Protein AF-F6D3T3-F1 (afdb_monomer)

Structure (mmCIF, N/CA/C/O backbone):
data_AF-F6D3T3-F1
#
_entry.id   AF-F6D3T3-F1
#
loop_
_atom_site.group_PDB
_atom_site.id
_atom_site.type_symbol
_atom_site.label_atom_id
_atom_site.label_alt_id
_atom_site.label_comp_id
_atom_site.label_asym_id
_atom_site.label_entity_id
_atom_site.label_seq_id
_atom_site.pdbx_PDB_ins_code
_atom_site.Cartn_x
_atom_site.Cartn_y
_atom_site.Cartn_z
_atom_site.occupancy
_atom_site.B_iso_or_equiv
_atom_site.auth_seq_id
_atom_site.auth_comp_id
_atom_site.auth_asym_id
_atom_site.auth_atom_id
_atom_site.pdbx_PDB_model_num
ATOM 1 N N . MET A 1 1 ? 38.821 44.618 45.566 1.00 43.66 1 MET A N 1
ATOM 2 C CA . MET A 1 1 ? 38.614 44.371 44.120 1.00 43.66 1 MET A CA 1
ATOM 3 C C . MET A 1 1 ? 37.753 43.128 43.952 1.00 43.66 1 MET A C 1
ATOM 5 O O . MET A 1 1 ? 38.163 42.070 44.402 1.00 43.66 1 MET A O 1
ATOM 9 N N . ARG A 1 2 ? 36.553 43.238 43.368 1.00 46.78 2 ARG A N 1
ATOM 10 C CA . ARG A 1 2 ? 35.712 42.078 43.020 1.00 46.78 2 ARG A CA 1
ATOM 11 C C . ARG A 1 2 ? 35.061 42.359 41.666 1.00 46.78 2 ARG A C 1
ATOM 13 O O . ARG A 1 2 ? 34.120 43.141 41.574 1.00 46.78 2 ARG A O 1
ATOM 20 N N . SER A 1 3 ? 35.673 41.804 40.622 1.00 45.78 3 SER A N 1
ATOM 21 C CA . SER A 1 3 ? 35.318 42.007 39.216 1.00 45.78 3 SER A CA 1
ATOM 22 C C . SER A 1 3 ? 33.971 41.347 38.910 1.00 45.78 3 SER A C 1
ATOM 24 O O . SER A 1 3 ? 33.830 40.128 39.031 1.00 45.78 3 SER A O 1
ATOM 26 N N . LYS A 1 4 ? 32.962 42.149 38.552 1.00 49.72 4 LYS A N 1
ATOM 27 C CA . LYS A 1 4 ? 31.656 41.665 38.090 1.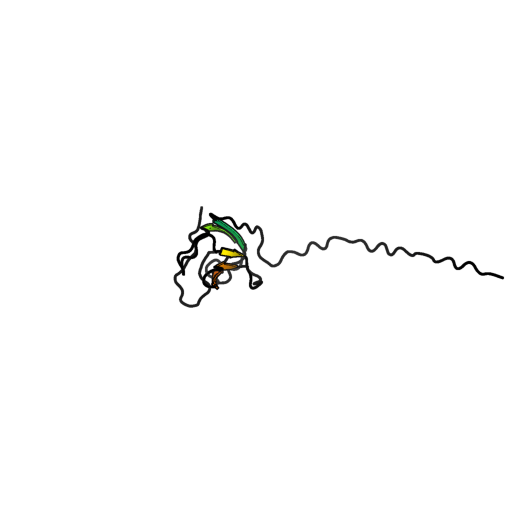00 49.72 4 LYS A CA 1
ATOM 28 C C . LYS A 1 4 ? 31.823 41.214 36.641 1.00 49.72 4 LYS A C 1
ATOM 30 O O . LYS A 1 4 ? 31.976 42.041 35.750 1.00 49.72 4 LYS A O 1
ATOM 35 N N . HIS A 1 5 ? 31.852 39.903 36.428 1.00 49.25 5 HIS A N 1
ATOM 36 C CA . HIS A 1 5 ? 31.943 39.314 35.099 1.00 49.25 5 HIS A CA 1
ATOM 37 C C . HIS A 1 5 ? 30.587 39.497 34.411 1.00 49.25 5 HIS A C 1
ATOM 39 O O . HIS A 1 5 ? 29.605 38.848 34.768 1.00 49.25 5 HIS A O 1
ATOM 45 N N . VAL A 1 6 ? 30.526 40.438 33.471 1.00 55.47 6 VAL A N 1
ATOM 46 C CA . VAL A 1 6 ? 29.387 40.634 32.574 1.00 55.47 6 VAL A CA 1
ATOM 47 C C . VAL A 1 6 ? 29.399 39.474 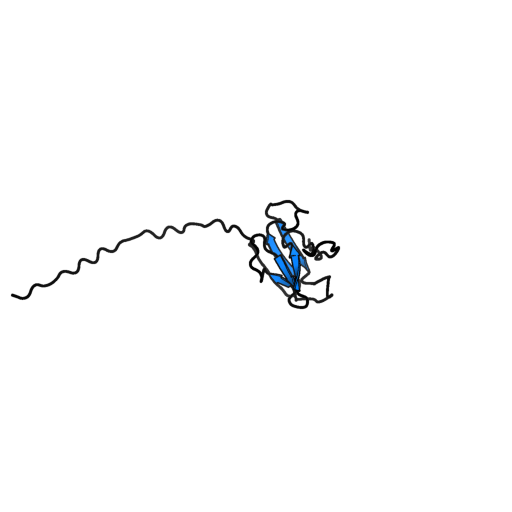31.583 1.00 55.47 6 VAL A C 1
ATOM 49 O O . VAL A 1 6 ? 30.203 39.447 30.655 1.00 55.47 6 VAL A O 1
ATOM 52 N N . ILE A 1 7 ? 28.545 38.478 31.815 1.00 59.38 7 ILE A N 1
ATOM 53 C CA . ILE A 1 7 ? 28.307 37.391 30.863 1.00 59.38 7 ILE A CA 1
ATOM 54 C C . ILE A 1 7 ? 27.420 37.960 29.753 1.00 59.38 7 ILE A C 1
ATOM 56 O O . ILE A 1 7 ? 26.216 38.148 29.922 1.00 59.38 7 ILE A O 1
ATOM 60 N N . LEU A 1 8 ? 28.050 38.292 28.628 1.00 51.34 8 LEU A N 1
ATOM 61 C CA . LEU A 1 8 ? 27.401 38.712 27.394 1.00 51.34 8 LEU A CA 1
ATOM 62 C C . LEU A 1 8 ? 26.729 37.482 26.759 1.00 51.34 8 LEU A C 1
ATOM 64 O O . LEU A 1 8 ? 27.384 36.680 26.097 1.00 51.34 8 LEU A O 1
ATOM 68 N N . PHE A 1 9 ? 25.423 37.313 26.974 1.00 48.47 9 PHE A N 1
ATOM 69 C CA . PHE A 1 9 ? 24.616 36.357 26.215 1.00 48.47 9 PHE A CA 1
ATOM 70 C C . PHE A 1 9 ? 24.457 36.882 24.785 1.00 48.47 9 PHE A C 1
ATOM 72 O O . PHE A 1 9 ? 23.510 37.599 24.465 1.00 48.47 9 PHE A O 1
ATOM 79 N N . VAL A 1 10 ? 25.404 36.537 23.913 1.00 56.62 10 VAL A N 1
ATOM 80 C CA . VAL A 1 10 ? 25.221 36.660 22.466 1.00 56.62 10 VAL A CA 1
ATOM 81 C C . VAL A 1 10 ? 24.196 35.602 22.072 1.00 56.62 10 VAL A C 1
ATOM 83 O O . VAL A 1 10 ? 24.529 34.444 21.824 1.00 56.62 10 VAL A O 1
ATOM 86 N N . ALA A 1 11 ? 22.920 35.990 22.088 1.00 55.72 11 ALA A N 1
ATOM 87 C CA . ALA A 1 11 ? 21.845 35.213 21.500 1.00 55.72 11 ALA A CA 1
ATOM 88 C C . ALA A 1 11 ? 22.111 35.136 19.994 1.00 55.72 11 ALA A C 1
ATOM 90 O O . ALA A 1 11 ? 21.789 36.046 19.232 1.00 55.72 11 ALA A O 1
ATOM 91 N N . CYS A 1 12 ? 22.771 34.055 19.582 1.00 51.69 12 CYS A N 1
ATOM 92 C CA . CYS A 1 12 ? 22.875 33.652 18.195 1.00 51.69 12 CYS A CA 1
ATOM 93 C C . CYS A 1 12 ? 21.449 33.326 17.737 1.00 51.69 12 CYS A C 1
ATOM 95 O O . CYS A 1 12 ? 20.954 32.215 17.921 1.00 51.69 12 CYS A O 1
ATOM 97 N N . LEU A 1 13 ? 20.754 34.345 17.231 1.00 56.00 13 LEU A N 1
ATOM 98 C CA . LEU A 1 13 ? 19.455 34.232 16.587 1.00 56.00 13 LEU A CA 1
ATOM 99 C C . LEU A 1 13 ? 19.684 33.557 15.228 1.00 56.00 13 LEU A C 1
ATOM 101 O O . LEU A 1 13 ? 19.624 34.189 14.177 1.00 56.00 13 LEU A O 1
ATOM 105 N N . ILE A 1 14 ? 20.037 32.272 15.266 1.00 62.84 14 ILE A N 1
ATOM 106 C CA . ILE A 1 14 ? 20.040 31.416 14.089 1.00 62.84 14 ILE A CA 1
ATOM 107 C C . ILE A 1 14 ? 18.572 31.257 13.729 1.00 62.84 14 ILE A C 1
ATOM 109 O O . ILE A 1 14 ? 17.789 30.604 14.419 1.00 62.84 14 ILE A O 1
ATOM 113 N N . THR A 1 15 ? 18.197 31.964 12.678 1.00 57.25 15 THR A N 1
ATOM 114 C CA . THR A 1 15 ? 16.898 31.913 12.039 1.00 57.25 15 THR A CA 1
ATOM 115 C C . THR A 1 15 ? 16.596 30.466 11.658 1.00 57.25 15 THR A C 1
ATOM 117 O O . THR A 1 15 ? 17.144 29.917 10.705 1.00 57.25 15 THR A O 1
ATOM 120 N N . PHE A 1 16 ? 15.705 29.831 12.421 1.00 56.88 16 PHE A N 1
ATOM 121 C CA . PHE A 1 16 ? 15.051 28.589 12.026 1.00 56.88 16 PHE A CA 1
ATOM 122 C C . PHE A 1 16 ? 14.133 28.888 10.837 1.00 56.88 16 PHE A C 1
ATOM 124 O O . PHE A 1 16 ? 12.927 29.072 10.986 1.00 56.88 16 PHE A O 1
ATOM 131 N N . LEU A 1 17 ? 14.706 28.978 9.638 1.00 57.00 17 LEU A N 1
ATOM 132 C CA . LEU A 1 17 ? 13.924 28.809 8.424 1.00 57.00 17 LEU A CA 1
ATOM 133 C C . LEU A 1 17 ? 13.482 27.341 8.387 1.00 57.00 17 LEU A C 1
ATOM 135 O O . LEU A 1 17 ? 14.342 26.459 8.494 1.00 57.00 17 LEU A O 1
ATOM 139 N N . PRO A 1 18 ? 12.182 27.035 8.241 1.00 59.28 18 PRO A N 1
ATOM 140 C CA . PRO A 1 18 ? 11.773 25.675 7.958 1.00 59.28 18 PRO A CA 1
ATOM 141 C C . PRO A 1 18 ? 12.297 25.338 6.562 1.00 59.28 18 PRO A C 1
ATOM 143 O O . PRO A 1 18 ? 11.724 25.739 5.547 1.00 59.28 18 PRO A O 1
ATOM 146 N N . VAL A 1 19 ? 13.414 24.611 6.505 1.00 60.22 19 VAL A N 1
ATOM 147 C CA . VAL A 1 19 ? 13.798 23.872 5.306 1.00 60.22 19 VAL A CA 1
ATOM 148 C C . VAL A 1 19 ? 12.636 22.928 5.034 1.00 60.22 19 VAL A C 1
ATOM 150 O O . VAL A 1 19 ? 12.454 21.924 5.720 1.00 60.22 19 VAL A O 1
ATOM 153 N N . SER A 1 20 ? 11.795 23.301 4.073 1.00 57.47 20 SER A N 1
ATOM 154 C CA . SER A 1 20 ? 10.743 22.433 3.565 1.00 57.47 20 SER A CA 1
ATOM 155 C C . SER A 1 20 ? 11.443 21.329 2.787 1.00 57.47 20 SER A C 1
ATOM 157 O O . SER A 1 20 ? 11.689 21.453 1.590 1.00 57.47 20 SER A O 1
ATOM 159 N N . ALA A 1 21 ? 11.854 20.277 3.492 1.00 54.53 21 ALA A N 1
ATOM 160 C CA . ALA A 1 21 ? 12.321 19.061 2.860 1.00 54.53 21 ALA A CA 1
ATOM 161 C C . ALA A 1 21 ? 11.162 18.530 2.012 1.00 54.53 21 ALA A C 1
ATOM 163 O O . ALA A 1 21 ? 10.100 18.199 2.542 1.00 54.53 21 ALA A O 1
ATOM 164 N N . ALA A 1 22 ? 11.343 18.480 0.692 1.00 56.28 22 ALA A N 1
ATOM 165 C CA . ALA A 1 22 ? 10.443 17.721 -0.156 1.00 56.28 22 ALA A CA 1
ATOM 166 C C . ALA A 1 22 ? 10.462 16.281 0.370 1.00 56.28 22 ALA A C 1
ATOM 168 O O . ALA A 1 22 ? 11.506 15.629 0.366 1.0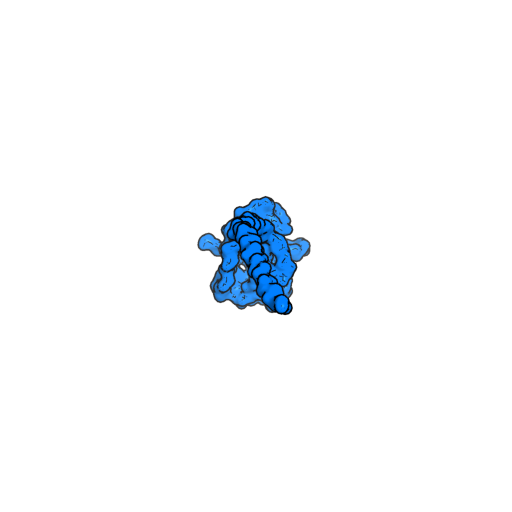0 56.28 22 ALA A O 1
ATOM 169 N N . ALA A 1 23 ? 9.336 15.810 0.905 1.00 58.00 23 ALA A N 1
ATOM 170 C CA . ALA A 1 23 ? 9.228 14.435 1.353 1.00 58.00 23 ALA A CA 1
ATOM 171 C C . ALA A 1 23 ? 9.445 13.534 0.128 1.00 58.00 23 ALA A C 1
ATOM 173 O O . ALA A 1 23 ? 8.600 13.456 -0.762 1.00 58.00 23 ALA A O 1
ATOM 174 N N . ASN A 1 24 ? 10.602 12.874 0.064 1.00 75.12 24 ASN A N 1
ATOM 175 C CA . ASN A 1 24 ? 10.965 11.971 -1.030 1.00 75.12 24 ASN A CA 1
ATOM 176 C C . ASN A 1 24 ? 10.219 10.625 -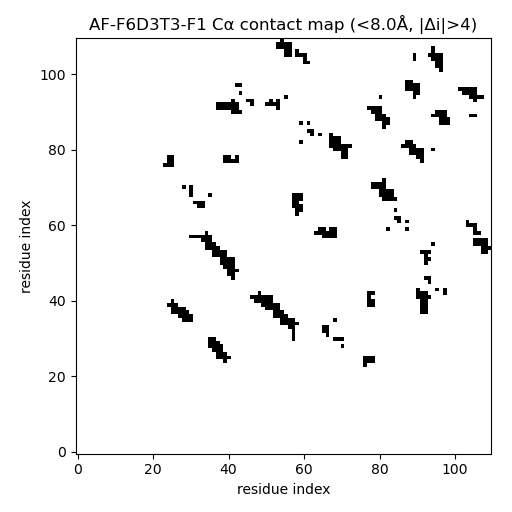0.974 1.00 75.12 24 ASN A C 1
ATOM 178 O O . ASN A 1 24 ? 10.583 9.706 -1.704 1.00 75.12 24 ASN A O 1
ATOM 182 N N . GLY A 1 25 ? 9.184 10.511 -0.139 1.00 87.25 25 GLY A N 1
ATOM 183 C CA . GLY A 1 25 ? 8.405 9.297 0.039 1.00 87.25 25 GLY A CA 1
ATOM 184 C C . GLY A 1 25 ? 6.903 9.524 -0.038 1.00 87.25 25 GLY A C 1
ATOM 185 O O . GLY A 1 25 ? 6.414 10.644 -0.188 1.00 87.25 25 GLY A O 1
ATOM 186 N N . ALA A 1 26 ? 6.168 8.423 0.047 1.00 93.81 26 ALA A N 1
ATOM 187 C CA . ALA A 1 26 ? 4.716 8.433 -0.017 1.00 93.81 26 ALA A CA 1
ATOM 188 C C . ALA A 1 26 ? 4.052 9.296 1.072 1.00 93.81 26 ALA A C 1
ATOM 190 O O . ALA A 1 26 ? 4.554 9.450 2.186 1.00 93.81 26 ALA A O 1
ATOM 191 N N . CYS A 1 27 ? 2.881 9.838 0.745 1.00 95.12 27 CYS A N 1
ATOM 192 C CA . CYS A 1 27 ? 2.122 10.765 1.582 1.00 95.12 27 CYS A CA 1
ATOM 193 C C . CYS A 1 27 ? 0.605 10.507 1.489 1.00 95.12 27 CYS A C 1
ATOM 195 O O . CYS A 1 27 ? 0.165 9.543 0.862 1.00 95.12 27 CYS A O 1
ATOM 197 N N . ASN A 1 28 ? -0.215 11.344 2.142 1.00 95.56 28 ASN A N 1
ATOM 198 C CA . ASN A 1 28 ? -1.686 11.239 2.152 1.00 95.56 28 ASN A CA 1
ATOM 199 C C . ASN A 1 28 ? -2.221 9.856 2.573 1.00 95.56 28 ASN A C 1
ATOM 201 O O . ASN A 1 28 ? -3.214 9.365 2.027 1.00 95.56 28 ASN A O 1
ATOM 205 N N . VAL A 1 29 ? -1.545 9.231 3.538 1.00 97.88 29 VAL A N 1
ATOM 206 C CA . VAL A 1 29 ? -1.850 7.883 4.020 1.00 97.88 29 VAL A CA 1
ATOM 207 C C . VAL A 1 29 ? -3.121 7.898 4.866 1.00 97.88 29 VAL A C 1
ATOM 209 O O . VAL A 1 29 ? -3.239 8.662 5.821 1.00 97.88 29 VAL A O 1
ATOM 212 N N . GLN A 1 30 ? -4.066 7.024 4.535 1.00 98.31 30 GLN A N 1
AT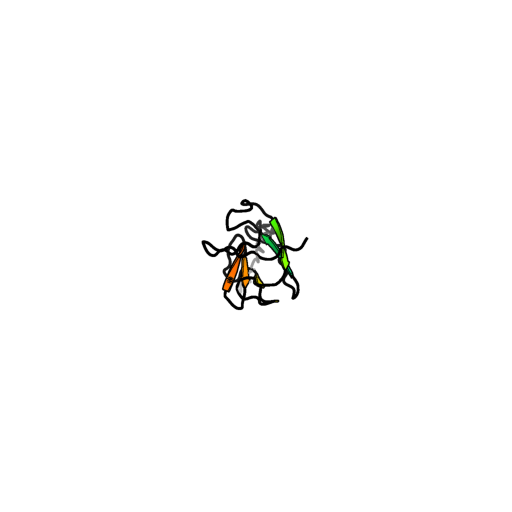OM 213 C CA . GLN A 1 30 ? -5.267 6.762 5.319 1.00 98.31 30 GLN A CA 1
ATOM 214 C C . GLN A 1 30 ? -5.465 5.257 5.441 1.00 98.31 30 GLN A C 1
ATOM 216 O O . GLN A 1 30 ? -5.452 4.541 4.439 1.00 98.31 30 GLN A O 1
ATOM 221 N N . VAL A 1 31 ? -5.690 4.790 6.666 1.00 98.38 31 VAL A N 1
ATOM 222 C CA . VAL A 1 31 ? -6.015 3.395 6.965 1.00 98.38 31 VAL A CA 1
ATOM 223 C C . VAL A 1 31 ? -7.314 3.381 7.749 1.00 98.38 31 VAL A C 1
ATOM 225 O O . VAL A 1 31 ? -7.396 3.936 8.841 1.00 98.38 31 VAL A O 1
ATOM 228 N N . THR A 1 32 ? -8.338 2.755 7.185 1.00 98.19 32 THR A N 1
ATOM 229 C CA . THR A 1 32 ? -9.638 2.554 7.835 1.00 98.19 32 THR A CA 1
ATOM 230 C C . THR A 1 32 ? -9.979 1.069 7.826 1.00 98.19 32 THR A C 1
ATOM 232 O O . THR A 1 32 ? -9.302 0.278 7.170 1.00 98.19 32 THR A O 1
ATOM 235 N N . LYS A 1 33 ? -11.054 0.666 8.509 1.00 96.38 33 LYS A N 1
ATOM 236 C CA . LYS A 1 33 ? -11.537 -0.722 8.446 1.00 96.38 33 LYS A CA 1
ATOM 237 C C . LYS A 1 33 ? -11.981 -1.154 7.037 1.00 96.38 33 LYS A C 1
ATOM 239 O O . LYS A 1 33 ? -11.887 -2.333 6.720 1.00 96.38 33 LYS A O 1
ATOM 244 N N . ASP A 1 34 ? -12.428 -0.215 6.199 1.00 97.75 34 ASP A N 1
ATOM 245 C CA . ASP A 1 34 ? -13.047 -0.514 4.900 1.00 97.75 34 ASP A CA 1
ATOM 246 C C . ASP A 1 34 ? -12.079 -0.319 3.727 1.00 97.75 34 ASP A C 1
ATOM 248 O O . ASP A 1 34 ? -12.101 -1.078 2.755 1.00 97.75 34 ASP A O 1
ATOM 252 N N . TYR A 1 35 ? -11.207 0.688 3.816 1.00 98.69 35 TYR A N 1
ATOM 253 C CA . TYR A 1 35 ? -10.280 1.059 2.750 1.00 98.69 35 TYR A CA 1
ATOM 254 C C . TYR A 1 35 ? -8.926 1.552 3.268 1.00 98.69 35 TYR A C 1
ATOM 256 O O . TYR A 1 35 ? -8.801 2.044 4.393 1.00 98.69 35 TYR A O 1
ATOM 264 N N . VAL A 1 36 ? -7.930 1.472 2.389 1.00 98.75 36 VAL A N 1
ATOM 265 C CA . VAL A 1 36 ? -6.626 2.123 2.524 1.00 98.75 36 VAL A CA 1
ATOM 266 C C . VAL A 1 36 ? -6.385 3.067 1.348 1.00 98.75 36 VAL A C 1
ATOM 268 O O . VAL A 1 36 ? -6.863 2.815 0.240 1.00 98.75 36 VAL A O 1
ATOM 271 N N . LYS A 1 37 ? -5.690 4.181 1.577 1.00 98.50 37 LYS A N 1
ATOM 272 C CA . LYS A 1 37 ? -5.377 5.183 0.549 1.00 98.50 37 LYS A CA 1
ATOM 273 C C . LYS A 1 37 ? -4.004 5.788 0.799 1.00 98.50 37 LYS A C 1
ATOM 275 O O . LYS A 1 37 ? -3.666 6.052 1.946 1.00 98.50 37 LYS A O 1
ATOM 280 N N . ALA A 1 38 ? -3.234 6.009 -0.260 1.00 97.81 38 ALA A N 1
ATOM 281 C CA . ALA A 1 38 ? -1.965 6.727 -0.204 1.00 97.81 38 ALA A CA 1
ATOM 282 C C . ALA A 1 38 ? -1.677 7.399 -1.549 1.00 97.81 38 ALA A C 1
ATOM 284 O O . ALA A 1 38 ? -2.206 6.994 -2.587 1.00 97.81 38 ALA A O 1
ATOM 285 N N . THR A 1 39 ? -0.829 8.420 -1.511 1.00 96.75 39 THR A N 1
ATOM 286 C CA . THR A 1 39 ? -0.131 8.965 -2.671 1.00 96.75 39 THR A CA 1
ATOM 287 C C . THR A 1 39 ? 1.288 8.398 -2.664 1.00 96.75 39 THR A C 1
ATOM 289 O O . THR A 1 39 ? 2.061 8.705 -1.762 1.00 96.75 39 THR A O 1
ATOM 292 N N . ALA A 1 40 ? 1.627 7.554 -3.635 1.00 95.62 40 ALA A N 1
ATOM 293 C CA . ALA A 1 40 ? 2.870 6.780 -3.665 1.00 95.62 40 ALA A CA 1
ATOM 294 C C . ALA A 1 40 ? 3.410 6.647 -5.093 1.00 95.62 40 ALA A C 1
ATOM 296 O O . ALA A 1 40 ? 2.661 6.820 -6.056 1.00 95.62 40 ALA A O 1
ATOM 297 N N . LYS A 1 41 ? 4.702 6.338 -5.235 1.00 94.69 41 LYS A N 1
ATOM 298 C CA . LYS A 1 41 ? 5.282 5.961 -6.533 1.00 94.69 41 LYS A CA 1
ATOM 299 C C . LYS A 1 41 ? 5.140 4.458 -6.744 1.00 94.69 41 LYS A C 1
ATOM 301 O O . LYS A 1 41 ? 5.107 3.700 -5.778 1.00 94.69 41 LYS A O 1
ATOM 306 N N . CYS A 1 42 ? 5.031 4.026 -7.997 1.00 93.12 42 CYS A N 1
ATOM 307 C CA . CYS A 1 42 ? 5.019 2.600 -8.301 1.00 93.12 42 CYS A CA 1
ATOM 308 C C . CYS A 1 42 ? 6.392 1.988 -7.998 1.00 93.12 42 CYS A C 1
ATOM 310 O O . CYS A 1 42 ? 7.413 2.512 -8.441 1.00 93.12 42 CYS A O 1
ATOM 312 N N . SER A 1 43 ? 6.403 0.888 -7.247 1.00 87.88 43 SER A N 1
ATOM 313 C CA . SER A 1 43 ? 7.616 0.154 -6.856 1.00 87.88 43 SER A CA 1
ATOM 314 C C . SER A 1 43 ? 7.836 -1.121 -7.671 1.00 87.88 43 SER A C 1
ATOM 316 O O . SER A 1 43 ? 8.911 -1.707 -7.602 1.00 87.88 43 SER A O 1
ATOM 318 N N . ASP A 1 44 ? 6.854 -1.539 -8.471 1.00 83.88 44 ASP A N 1
ATOM 319 C CA . ASP A 1 44 ? 6.936 -2.710 -9.355 1.00 83.88 44 ASP A CA 1
ATOM 320 C C . ASP A 1 44 ? 7.061 -2.347 -10.850 1.00 83.88 44 ASP A C 1
ATOM 322 O O . ASP A 1 44 ? 7.180 -3.232 -11.698 1.00 83.88 44 ASP A O 1
ATOM 326 N N . GLY A 1 45 ? 7.041 -1.053 -11.182 1.00 82.31 45 GLY A N 1
ATOM 327 C CA . GLY A 1 45 ? 7.223 -0.528 -12.536 1.00 82.31 45 GLY A CA 1
ATOM 328 C C . GLY A 1 45 ? 5.993 -0.588 -13.449 1.00 82.31 45 GLY A C 1
ATOM 329 O O . GLY A 1 45 ? 6.039 0.007 -14.525 1.00 82.31 45 GLY A O 1
ATOM 330 N N . THR A 1 46 ? 4.886 -1.225 -13.046 1.00 84.19 46 THR A N 1
ATOM 331 C CA . THR A 1 46 ? 3.699 -1.393 -13.913 1.00 84.19 46 THR A CA 1
ATOM 332 C C . THR A 1 46 ? 3.011 -0.061 -14.235 1.00 84.19 46 THR A C 1
ATOM 334 O O . THR A 1 46 ? 2.453 0.098 -15.319 1.00 84.19 46 THR A O 1
ATOM 337 N N . SER A 1 47 ? 3.078 0.911 -13.322 1.00 83.44 47 SER A N 1
ATOM 338 C CA . SER A 1 47 ? 2.351 2.187 -13.437 1.00 83.44 47 SER A CA 1
ATOM 339 C C . SER A 1 47 ? 3.239 3.403 -13.715 1.00 83.44 47 SER A C 1
ATOM 341 O O . SER A 1 47 ? 2.726 4.510 -13.836 1.00 83.44 47 SER A O 1
ATOM 343 N N . GLY A 1 48 ? 4.556 3.206 -13.849 1.00 87.44 48 GLY A N 1
ATOM 344 C CA . GLY A 1 48 ? 5.543 4.278 -14.012 1.00 87.44 48 GLY A CA 1
ATOM 345 C C . GLY A 1 48 ? 5.993 4.934 -12.696 1.00 87.44 48 GLY A C 1
ATOM 346 O O . GLY A 1 48 ? 5.320 4.874 -11.669 1.00 87.44 48 GLY A O 1
ATOM 347 N N . TYR A 1 49 ? 7.177 5.558 -12.706 1.00 91.06 49 TYR A N 1
ATOM 348 C CA . TYR A 1 49 ? 7.822 6.100 -11.498 1.00 91.06 49 TYR A CA 1
ATOM 349 C C . TYR A 1 49 ? 7.415 7.556 -11.198 1.00 91.06 49 TYR A C 1
ATOM 351 O O . TYR A 1 49 ? 8.242 8.466 -11.119 1.00 91.06 49 TYR A O 1
ATOM 359 N N . TYR A 1 50 ? 6.116 7.791 -11.042 1.00 90.50 50 TYR A N 1
ATOM 360 C CA . TYR A 1 50 ? 5.539 9.078 -10.641 1.00 90.50 50 TYR A CA 1
ATOM 361 C C . TYR A 1 50 ? 4.488 8.873 -9.547 1.00 90.50 50 TYR A C 1
ATOM 363 O O . TYR A 1 50 ? 4.149 7.746 -9.206 1.00 90.50 50 TYR A O 1
ATOM 371 N N . TYR A 1 51 ? 4.031 9.954 -8.910 1.00 93.75 51 TYR A N 1
ATOM 372 C CA . TYR A 1 51 ? 3.081 9.839 -7.805 1.00 93.75 51 TYR A CA 1
ATOM 373 C C . TYR A 1 51 ? 1.673 9.507 -8.307 1.00 93.75 51 TYR A C 1
ATOM 375 O O . TYR A 1 51 ? 1.100 10.233 -9.119 1.00 93.75 51 TYR A O 1
ATOM 383 N N . HIS A 1 52 ? 1.086 8.459 -7.737 1.00 93.31 52 HIS A N 1
ATOM 384 C CA . HIS A 1 52 ? -0.304 8.070 -7.925 1.00 93.31 52 HIS A CA 1
ATOM 385 C C . HIS A 1 52 ? -1.024 8.124 -6.589 1.00 93.31 52 HIS A C 1
ATOM 387 O O . HIS A 1 52 ? -0.529 7.600 -5.594 1.00 93.31 52 HIS A O 1
ATOM 393 N N . THR A 1 53 ? -2.218 8.710 -6.573 1.00 95.81 53 THR A N 1
ATOM 394 C CA . THR A 1 53 ? -3.130 8.545 -5.441 1.00 95.81 53 THR A CA 1
ATOM 395 C C . THR A 1 53 ? -4.060 7.385 -5.737 1.00 95.81 53 THR A C 1
ATOM 397 O O . THR A 1 53 ? -4.844 7.451 -6.684 1.00 95.81 53 THR A O 1
ATOM 400 N N . ALA A 1 54 ? -3.987 6.335 -4.928 1.00 96.69 54 ALA A N 1
ATOM 401 C CA . ALA A 1 54 ? -4.837 5.165 -5.077 1.00 96.69 54 ALA A CA 1
ATOM 402 C C . ALA A 1 54 ? -5.550 4.835 -3.770 1.00 96.69 54 ALA A C 1
ATOM 404 O O . ALA A 1 54 ? -5.034 5.059 -2.674 1.00 96.69 54 ALA A O 1
ATOM 405 N N . LYS A 1 55 ? -6.770 4.322 -3.918 1.00 98.50 55 LYS A N 1
ATOM 406 C CA . LYS A 1 55 ? -7.649 3.868 -2.845 1.00 98.50 55 LYS A CA 1
ATOM 407 C C . LYS A 1 55 ? -7.975 2.404 -3.117 1.00 98.50 55 LYS A C 1
ATOM 409 O O . LYS A 1 55 ? -8.402 2.068 -4.221 1.00 98.50 55 LYS A O 1
ATOM 414 N N . PHE A 1 56 ? -7.786 1.546 -2.125 1.00 98.69 56 PHE A N 1
ATOM 415 C CA . PHE A 1 56 ? -8.034 0.110 -2.219 1.00 98.69 56 PHE A CA 1
ATOM 416 C C . PHE A 1 56 ? -8.924 -0.353 -1.076 1.00 98.69 56 PHE A C 1
ATOM 418 O O . PHE A 1 56 ? -8.922 0.245 0.001 1.00 98.69 56 PHE A O 1
ATOM 425 N N . LYS A 1 57 ? -9.658 -1.447 -1.281 1.00 98.81 57 LYS A N 1
ATOM 426 C CA . LYS A 1 57 ? -10.349 -2.142 -0.189 1.00 98.81 57 LYS A CA 1
ATOM 427 C C . LYS A 1 57 ? -9.315 -2.581 0.852 1.00 98.81 57 LYS A C 1
ATOM 429 O O . LYS A 1 57 ? -8.259 -3.086 0.476 1.00 98.81 57 LYS A O 1
ATOM 434 N N . ASN A 1 58 ? -9.606 -2.429 2.146 1.00 98.75 58 ASN A N 1
ATOM 435 C CA . ASN A 1 58 ? -8.740 -2.967 3.199 1.00 98.75 58 ASN A CA 1
ATOM 436 C C . ASN A 1 58 ? -8.944 -4.486 3.306 1.00 98.75 58 ASN A C 1
ATOM 438 O O . ASN A 1 58 ? -9.611 -4.991 4.209 1.00 98.75 58 ASN A O 1
ATOM 442 N N . TYR A 1 59 ? -8.427 -5.201 2.312 1.00 98.75 59 TYR A N 1
ATOM 443 C CA . TYR A 1 59 ? -8.563 -6.635 2.123 1.00 98.75 59 TYR A CA 1
ATOM 444 C C . TYR A 1 59 ? -7.283 -7.185 1.503 1.00 98.75 59 TYR A C 1
ATOM 446 O O . TYR A 1 59 ? -6.820 -6.674 0.486 1.00 98.75 59 TYR A O 1
ATOM 454 N N . CYS A 1 60 ? -6.729 -8.232 2.105 1.00 98.62 60 CYS A N 1
ATOM 455 C CA . CYS A 1 60 ? -5.586 -8.947 1.564 1.00 98.62 60 CYS A CA 1
ATOM 456 C C . CYS A 1 60 ? -6.074 -10.090 0.657 1.00 98.62 60 CYS A C 1
ATOM 458 O O . CYS A 1 60 ? -6.641 -11.052 1.180 1.00 98.62 60 CYS A O 1
ATOM 460 N N . PRO A 1 61 ? -5.857 -10.035 -0.670 1.00 98.50 61 PRO A N 1
ATOM 461 C CA . PRO A 1 61 ? -6.239 -11.117 -1.579 1.00 98.50 61 PRO A CA 1
ATOM 462 C C . PRO A 1 61 ? -5.433 -12.405 -1.365 1.00 98.50 61 PRO A C 1
ATOM 464 O O . PRO A 1 61 ? -5.946 -13.470 -1.676 1.00 98.50 61 PRO A O 1
ATOM 467 N N . HIS A 1 62 ? -4.222 -12.324 -0.804 1.00 97.81 62 HIS A N 1
ATOM 468 C CA . HIS A 1 62 ? -3.372 -13.493 -0.560 1.00 97.81 62 HIS A CA 1
ATOM 469 C C . HIS A 1 62 ? -3.918 -14.403 0.556 1.00 97.81 62 HIS A C 1
ATOM 471 O O . HIS A 1 62 ? -3.937 -15.619 0.414 1.00 97.81 62 HIS A O 1
ATOM 477 N N . CYS A 1 63 ? -4.368 -13.829 1.681 1.00 98.19 63 CYS A N 1
ATOM 478 C CA . CYS A 1 63 ? -4.870 -14.593 2.837 1.00 98.19 63 CYS A CA 1
ATOM 479 C C . CYS A 1 63 ? -6.369 -14.403 3.112 1.00 98.19 63 CYS A C 1
ATOM 481 O O . CYS A 1 63 ? -6.888 -14.885 4.118 1.00 98.19 63 CYS A O 1
ATOM 483 N N . HIS A 1 64 ? -7.061 -13.676 2.235 1.00 98.31 64 HIS A N 1
ATOM 484 C CA . HIS A 1 64 ? -8.497 -13.402 2.276 1.00 98.31 64 HIS A CA 1
ATOM 485 C C . HIS A 1 64 ? -9.014 -12.724 3.560 1.00 98.31 64 HIS A C 1
ATOM 487 O O . HIS A 1 64 ? -10.185 -12.875 3.916 1.00 98.31 64 HIS A O 1
ATOM 493 N N . LYS A 1 65 ? -8.176 -11.938 4.248 1.00 98.50 65 LYS A N 1
ATOM 494 C CA . LYS A 1 65 ? -8.552 -11.217 5.478 1.00 98.50 65 LYS A CA 1
ATOM 495 C C . LYS A 1 65 ? -8.829 -9.734 5.237 1.00 98.50 65 LYS A C 1
ATOM 497 O O . LYS A 1 65 ? -8.146 -9.074 4.457 1.00 98.50 65 LYS A O 1
ATOM 502 N N . TYR A 1 66 ? -9.821 -9.212 5.953 1.00 98.62 66 TYR A N 1
ATOM 503 C CA . TYR A 1 66 ? -10.194 -7.797 5.973 1.00 98.62 66 TYR A CA 1
ATOM 504 C C . TYR A 1 66 ? -9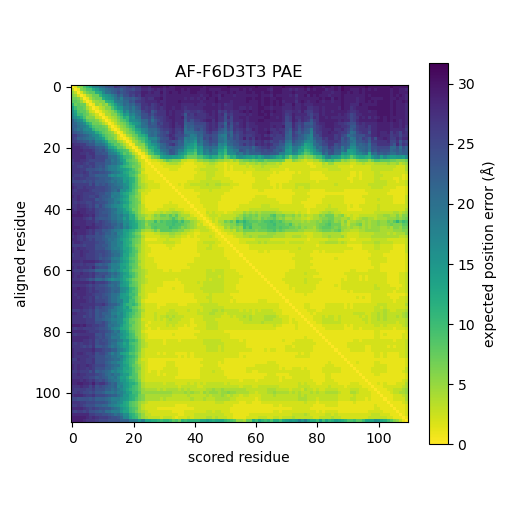.492 -7.040 7.102 1.00 98.62 66 TYR A C 1
ATOM 506 O O . TYR A 1 66 ? -9.160 -7.624 8.131 1.00 98.62 66 TYR A O 1
ATOM 514 N N . GLY A 1 67 ? -9.294 -5.732 6.932 1.00 98.50 67 GLY A N 1
ATOM 515 C CA . GLY A 1 67 ? -8.778 -4.854 7.988 1.00 98.50 67 GLY A CA 1
ATOM 516 C C . GLY A 1 67 ? -7.296 -5.060 8.323 1.00 98.50 67 GLY A C 1
ATOM 517 O O . GLY A 1 67 ? -6.819 -4.569 9.345 1.00 98.50 67 GLY A O 1
ATOM 518 N N . THR A 1 68 ? -6.558 -5.811 7.502 1.00 98.50 68 THR A N 1
ATOM 519 C CA . THR A 1 68 ? -5.182 -6.228 7.812 1.00 98.50 68 THR A CA 1
ATOM 520 C C . THR A 1 68 ? -4.100 -5.345 7.206 1.00 98.50 68 THR A C 1
ATOM 522 O O . THR A 1 68 ? -2.947 -5.475 7.615 1.00 98.50 68 THR A O 1
ATOM 525 N N . LEU A 1 69 ? -4.423 -4.500 6.224 1.00 98.81 69 LEU 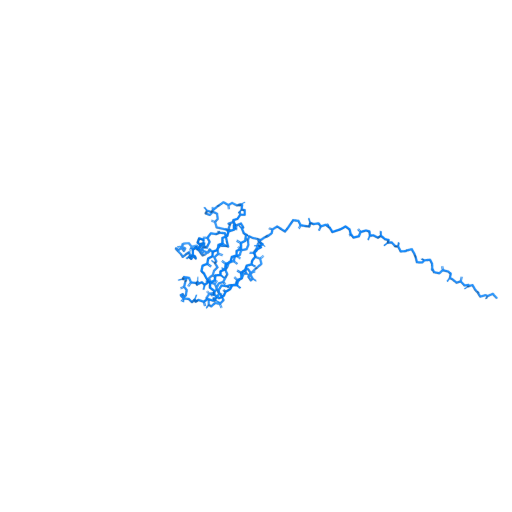A N 1
ATOM 526 C CA . LEU A 1 69 ? -3.419 -3.693 5.535 1.00 98.81 69 LEU A CA 1
ATOM 527 C C . LEU A 1 69 ? -2.915 -2.571 6.452 1.00 98.81 69 LEU A C 1
ATOM 529 O O . LEU A 1 69 ? -3.702 -1.831 7.042 1.00 98.81 69 LEU A O 1
ATOM 533 N N . THR A 1 70 ? -1.595 -2.458 6.563 1.00 98.62 70 THR A N 1
ATOM 534 C CA . THR A 1 70 ? -0.882 -1.380 7.252 1.00 98.62 70 THR A CA 1
ATOM 535 C C . THR A 1 70 ? 0.090 -0.715 6.291 1.00 98.62 70 THR A C 1
ATOM 537 O O . THR A 1 70 ? 0.505 -1.322 5.304 1.00 98.62 70 THR A O 1
ATOM 540 N N . PHE A 1 71 ? 0.439 0.539 6.560 1.00 98.44 71 PHE A N 1
ATOM 541 C CA . PHE A 1 71 ? 1.293 1.298 5.661 1.00 98.44 71 PHE A CA 1
ATOM 542 C C . PHE A 1 71 ? 2.774 1.130 5.999 1.00 98.44 71 PHE A C 1
ATOM 544 O O . PHE A 1 71 ? 3.196 1.458 7.105 1.00 98.44 71 PHE A O 1
ATOM 551 N N . ASN A 1 72 ? 3.538 0.662 5.015 1.00 96.69 72 ASN A N 1
ATOM 552 C CA . ASN A 1 72 ? 4.993 0.738 4.911 1.00 96.69 72 ASN A CA 1
ATOM 553 C C . ASN A 1 72 ? 5.798 0.396 6.185 1.00 96.69 72 ASN A C 1
ATOM 555 O O . ASN A 1 72 ? 6.689 1.162 6.560 1.00 96.69 72 ASN A O 1
ATOM 559 N N . PRO A 1 73 ? 5.543 -0.745 6.856 1.00 96.75 73 PRO A N 1
ATOM 560 C CA . PRO A 1 73 ? 6.273 -1.120 8.069 1.00 96.75 73 PRO A CA 1
ATOM 561 C C . PRO A 1 73 ? 7.779 -1.321 7.826 1.00 96.75 73 PRO A C 1
ATOM 563 O O . PRO A 1 73 ? 8.562 -1.237 8.767 1.00 96.75 73 PRO A O 1
ATOM 566 N N . LYS A 1 74 ? 8.189 -1.558 6.573 1.00 93.44 74 LYS A N 1
ATOM 567 C CA . LYS A 1 74 ? 9.590 -1.750 6.166 1.00 93.44 74 LYS A CA 1
ATOM 568 C C . LYS A 1 74 ? 10.306 -0.447 5.794 1.00 93.44 74 LYS A C 1
ATOM 570 O O . LYS A 1 74 ? 11.502 -0.475 5.529 1.00 93.44 74 LYS A O 1
ATOM 575 N N . GLY A 1 75 ? 9.600 0.688 5.761 1.00 93.06 75 GLY A N 1
ATOM 576 C CA . GLY A 1 75 ? 10.203 1.994 5.481 1.00 93.06 75 GLY A CA 1
ATOM 577 C C . GLY A 1 75 ? 10.723 2.159 4.048 1.00 93.06 75 GLY A C 1
ATOM 578 O O . GLY A 1 75 ? 11.705 2.865 3.834 1.00 93.06 75 GLY A O 1
ATOM 579 N N . THR A 1 76 ? 10.084 1.521 3.063 1.00 92.81 76 THR A N 1
ATOM 580 C CA . THR A 1 76 ? 10.429 1.700 1.642 1.00 92.81 76 THR A CA 1
ATOM 581 C C . THR A 1 76 ? 10.181 3.143 1.198 1.00 92.81 76 THR A C 1
ATOM 583 O O . THR A 1 76 ? 9.250 3.793 1.681 1.00 92.81 76 THR A O 1
ATOM 586 N N . VAL A 1 77 ? 11.003 3.656 0.280 1.00 91.56 77 VAL A N 1
ATOM 587 C CA . VAL A 1 77 ? 10.913 5.052 -0.182 1.00 91.56 77 VAL A CA 1
ATOM 588 C C . VAL A 1 77 ? 9.589 5.291 -0.908 1.00 91.56 77 VAL A C 1
ATOM 590 O O . VAL A 1 77 ? 8.888 6.266 -0.644 1.00 91.56 77 VAL A O 1
ATOM 593 N N . GLU A 1 78 ? 9.208 4.372 -1.788 1.00 93.25 78 GLU A N 1
ATOM 594 C CA . GLU A 1 78 ? 7.993 4.453 -2.594 1.00 93.25 78 GLU A CA 1
ATOM 595 C C . GLU A 1 78 ? 6.718 4.276 -1.766 1.00 93.25 78 GLU A C 1
ATOM 597 O O . GLU A 1 78 ? 5.666 4.778 -2.161 1.00 93.25 78 GLU A O 1
ATOM 602 N N . GLY A 1 79 ? 6.816 3.591 -0.622 1.00 94.69 79 GLY A N 1
ATOM 603 C CA . GLY A 1 79 ? 5.688 3.141 0.180 1.00 94.69 79 GLY A CA 1
ATOM 604 C C . GLY A 1 79 ? 5.102 1.809 -0.301 1.00 94.69 79 GLY A C 1
ATOM 605 O O . GLY A 1 79 ? 5.174 1.436 -1.474 1.00 94.69 79 GLY A O 1
ATOM 606 N N . GLU A 1 80 ? 4.469 1.088 0.622 1.00 97.06 80 GLU A N 1
ATOM 607 C CA . GLU A 1 80 ? 3.791 -0.181 0.351 1.00 97.06 80 GLU A CA 1
ATOM 608 C C . GLU A 1 80 ? 2.625 -0.404 1.319 1.00 97.06 80 GLU A C 1
ATOM 610 O O . GLU A 1 80 ? 2.594 0.144 2.424 1.00 97.06 80 GLU A O 1
ATOM 615 N N . TRP A 1 81 ? 1.662 -1.219 0.901 1.00 98.50 81 TRP A N 1
ATOM 616 C CA . TRP A 1 81 ? 0.668 -1.796 1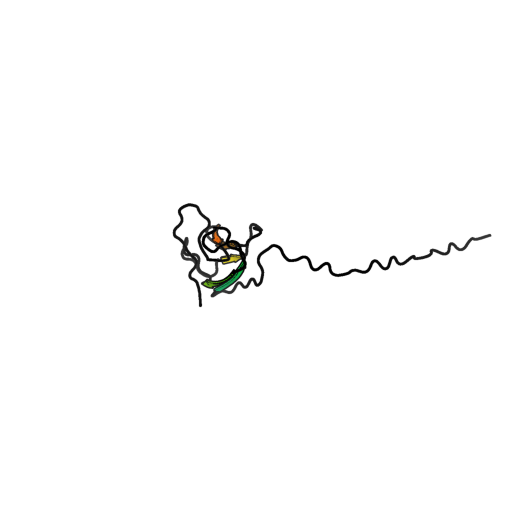.797 1.00 98.50 81 TRP A CA 1
ATOM 617 C C . TRP A 1 81 ? 1.124 -3.188 2.200 1.00 98.50 81 TRP A C 1
ATOM 619 O O . TRP A 1 81 ? 1.286 -4.040 1.336 1.00 98.50 81 TRP A O 1
ATOM 629 N N . THR A 1 82 ? 1.259 -3.447 3.495 1.00 98.62 82 THR A N 1
ATOM 630 C CA . THR A 1 82 ? 1.633 -4.771 4.009 1.00 98.62 82 THR A CA 1
ATOM 631 C C . THR A 1 82 ? 0.461 -5.378 4.762 1.00 98.62 82 THR A C 1
ATOM 633 O O . THR A 1 82 ? -0.166 -4.726 5.603 1.00 98.62 82 THR A O 1
ATOM 636 N N . CYS A 1 83 ? 0.137 -6.637 4.485 1.00 98.62 83 CYS A N 1
ATOM 637 C CA . CYS A 1 83 ? -0.841 -7.381 5.267 1.00 98.62 83 CYS A CA 1
ATOM 638 C C . CYS A 1 83 ? -0.221 -7.856 6.586 1.00 98.62 83 CYS A C 1
ATOM 640 O O . CYS A 1 83 ? 0.592 -8.769 6.588 1.00 98.62 83 CYS A O 1
ATOM 642 N N . LYS A 1 84 ? -0.695 -7.347 7.728 1.00 98.38 84 LYS A N 1
ATOM 643 C CA . LYS A 1 84 ? -0.222 -7.767 9.066 1.00 98.38 84 LYS A CA 1
ATOM 644 C C . LYS A 1 84 ? -0.509 -9.233 9.434 1.00 98.38 84 LYS A C 1
ATOM 646 O O . LYS A 1 84 ? -0.156 -9.660 10.525 1.00 98.38 84 LYS A O 1
ATOM 651 N N . ALA A 1 85 ? -1.247 -9.969 8.603 1.00 98.25 85 ALA A N 1
ATOM 652 C CA . ALA A 1 85 ? -1.645 -11.346 8.892 1.00 98.25 85 ALA A CA 1
ATOM 653 C C . ALA A 1 85 ? -0.853 -12.401 8.108 1.00 98.25 85 ALA A C 1
ATOM 655 O O . ALA A 1 85 ? -0.873 -13.561 8.507 1.00 98.25 85 ALA A O 1
ATOM 656 N N . CYS A 1 86 ? -0.228 -12.031 6.989 1.00 97.88 86 CYS A N 1
ATOM 657 C CA . CYS A 1 86 ? 0.545 -12.958 6.155 1.00 97.88 86 CYS A CA 1
ATOM 658 C C . CYS A 1 86 ? 1.775 -12.313 5.501 1.00 97.88 86 CYS A C 1
ATOM 660 O O . CYS A 1 86 ? 2.364 -12.919 4.616 1.00 97.88 86 CYS A O 1
ATOM 662 N N . ASP A 1 87 ? 2.101 -11.071 5.866 1.00 97.94 87 ASP A N 1
ATOM 663 C CA . ASP A 1 87 ? 3.247 -10.290 5.384 1.00 97.94 87 ASP A CA 1
ATOM 664 C C . ASP A 1 87 ? 3.332 -10.080 3.865 1.00 97.94 87 ASP A C 1
ATOM 666 O O . ASP A 1 87 ? 4.363 -9.657 3.350 1.00 97.94 87 ASP A O 1
ATOM 670 N N . ALA A 1 88 ? 2.232 -10.312 3.141 1.00 98.25 88 ALA A N 1
ATOM 671 C CA . ALA A 1 88 ? 2.135 -9.967 1.728 1.00 98.25 88 ALA A CA 1
ATOM 672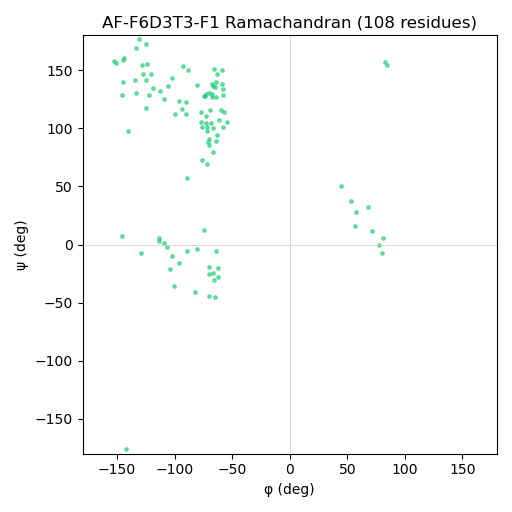 C C . ALA A 1 88 ? 2.225 -8.444 1.550 1.00 98.25 88 ALA A C 1
ATOM 674 O O . ALA A 1 88 ? 1.453 -7.699 2.170 1.00 98.25 88 ALA A O 1
ATOM 675 N N . ASP A 1 89 ? 3.136 -8.003 0.684 1.00 98.19 89 ASP A N 1
ATOM 676 C CA . ASP A 1 89 ? 3.364 -6.596 0.370 1.00 98.19 89 ASP A CA 1
ATOM 677 C C . ASP A 1 89 ? 2.806 -6.249 -1.001 1.00 98.19 89 ASP A C 1
ATOM 679 O O . ASP A 1 89 ? 3.030 -6.959 -1.983 1.00 98.19 89 ASP A O 1
ATOM 683 N N . TYR A 1 90 ? 2.140 -5.109 -1.082 1.00 98.19 90 TYR A N 1
ATOM 684 C CA . TYR A 1 90 ? 1.526 -4.602 -2.294 1.00 98.19 90 TYR A CA 1
ATOM 685 C C . TYR A 1 90 ? 2.050 -3.204 -2.587 1.00 98.19 90 TYR A C 1
ATOM 687 O O . TYR A 1 90 ? 2.212 -2.381 -1.679 1.00 98.19 90 TYR A O 1
ATOM 695 N N . CYS A 1 91 ? 2.280 -2.906 -3.860 1.00 97.38 91 CYS A N 1
ATOM 696 C CA . CYS A 1 91 ? 2.629 -1.565 -4.284 1.00 97.38 91 CYS A CA 1
ATOM 697 C C . CYS A 1 91 ? 1.536 -0.575 -3.864 1.00 97.38 91 CYS A C 1
ATOM 699 O O . CYS A 1 91 ? 0.353 -0.768 -4.150 1.00 97.38 91 CYS A O 1
ATOM 701 N N . ALA A 1 92 ? 1.916 0.514 -3.194 1.00 97.38 92 ALA A N 1
ATOM 702 C CA . ALA A 1 92 ? 0.948 1.504 -2.732 1.00 97.38 92 ALA A CA 1
ATOM 703 C C . ALA A 1 92 ? 0.317 2.324 -3.875 1.00 97.38 92 ALA A C 1
ATOM 705 O O . ALA A 1 92 ? -0.753 2.902 -3.678 1.00 97.38 92 ALA A O 1
ATOM 706 N N . ALA A 1 93 ? 0.949 2.363 -5.054 1.00 96.69 93 ALA A N 1
ATOM 707 C CA . ALA A 1 93 ? 0.468 3.109 -6.216 1.00 96.69 93 ALA A CA 1
ATOM 708 C C . ALA A 1 93 ? -0.596 2.352 -7.027 1.00 96.69 93 ALA A C 1
ATOM 710 O O . ALA A 1 93 ? -1.584 2.953 -7.457 1.00 96.69 93 ALA A O 1
ATOM 711 N N . ASP A 1 94 ? -0.424 1.045 -7.229 1.00 96.12 94 ASP A N 1
ATOM 712 C CA . ASP A 1 94 ? -1.293 0.254 -8.113 1.00 96.12 94 ASP A CA 1
ATOM 713 C C . ASP A 1 94 ? -1.856 -1.031 -7.502 1.00 96.12 94 ASP A C 1
ATOM 715 O O . ASP A 1 94 ? -2.771 -1.627 -8.070 1.00 96.12 94 ASP A O 1
ATOM 719 N N . GLY A 1 95 ? -1.405 -1.395 -6.302 1.00 97.44 95 GLY A N 1
ATOM 720 C CA . GLY A 1 95 ? -1.935 -2.512 -5.540 1.00 97.44 95 GLY A CA 1
ATOM 721 C C . GLY A 1 95 ? -1.406 -3.876 -5.968 1.00 97.44 95 GLY A C 1
ATOM 722 O O . GLY A 1 95 ? -1.903 -4.868 -5.437 1.00 97.44 95 GLY A O 1
ATOM 723 N N . LYS A 1 96 ? -0.440 -3.967 -6.890 1.00 97.25 96 LYS A N 1
ATOM 724 C CA . LYS A 1 96 ? 0.176 -5.243 -7.281 1.00 97.25 96 LYS A CA 1
ATOM 725 C C . LYS A 1 96 ? 0.972 -5.845 -6.128 1.00 97.25 96 LYS A C 1
ATOM 727 O O . LYS A 1 96 ? 1.727 -5.128 -5.474 1.00 97.25 96 LYS A O 1
ATOM 732 N N . GLU A 1 97 ? 0.850 -7.147 -5.882 1.00 97.12 97 GLU A N 1
ATOM 733 C CA . GLU A 1 97 ? 1.734 -7.820 -4.924 1.00 97.12 97 GLU A CA 1
ATOM 734 C C . GLU A 1 97 ? 3.189 -7.791 -5.421 1.00 97.12 97 GLU A C 1
ATOM 736 O O . GLU A 1 97 ? 3.478 -8.068 -6.586 1.00 97.12 97 GLU A O 1
ATOM 741 N N . LYS A 1 98 ? 4.120 -7.472 -4.521 1.00 94.62 98 LYS A N 1
ATOM 742 C CA . LYS A 1 98 ? 5.547 -7.298 -4.821 1.00 94.62 98 LYS A CA 1
ATOM 743 C C . LYS A 1 98 ? 6.321 -8.619 -4.910 1.00 94.62 98 LYS A C 1
ATOM 745 O O . LYS A 1 98 ? 7.507 -8.607 -5.233 1.00 94.62 98 LYS A O 1
ATOM 750 N N . MET A 1 99 ? 5.682 -9.757 -4.635 1.00 93.00 99 MET A N 1
ATOM 751 C CA . MET A 1 99 ? 6.297 -11.071 -4.821 1.00 93.00 99 MET A CA 1
ATOM 752 C C . MET A 1 99 ? 6.448 -11.379 -6.318 1.00 93.00 99 MET A C 1
ATOM 754 O O . MET A 1 99 ? 5.500 -11.258 -7.097 1.00 93.00 99 MET A O 1
ATOM 758 N N . SER A 1 100 ? 7.647 -11.799 -6.729 1.00 90.62 100 SER A N 1
ATOM 759 C CA . SER A 1 100 ? 7.920 -12.164 -8.123 1.00 90.62 100 SER A CA 1
ATOM 760 C C . SER A 1 100 ? 6.985 -13.281 -8.600 1.00 90.62 100 SER A C 1
ATOM 762 O O . SER A 1 100 ? 6.779 -14.270 -7.900 1.00 90.62 100 SER A O 1
ATOM 764 N N . GLY A 1 101 ? 6.413 -13.120 -9.795 1.00 91.31 101 GLY A N 1
ATOM 765 C CA . GLY A 1 101 ? 5.484 -14.088 -10.390 1.00 91.31 101 GLY A CA 1
ATOM 766 C C . GLY A 1 101 ? 4.059 -14.057 -9.828 1.00 91.31 101 GLY A C 1
ATOM 767 O O . GLY A 1 101 ? 3.205 -14.808 -10.306 1.00 91.31 101 GLY A O 1
ATOM 768 N N . SER A 1 102 ? 3.773 -13.187 -8.858 1.00 94.06 102 SER A N 1
ATOM 769 C CA . SER A 1 102 ? 2.427 -13.056 -8.318 1.00 94.06 102 SER A CA 1
ATOM 770 C C . SER A 1 102 ? 1.417 -12.517 -9.324 1.00 94.06 102 SER A C 1
ATOM 772 O O . SER A 1 102 ? 1.730 -11.716 -10.208 1.00 94.06 102 SER A O 1
ATOM 774 N N . LYS A 1 103 ? 0.165 -12.935 -9.131 1.00 95.38 103 LYS A N 1
ATOM 775 C CA . LYS A 1 103 ? -1.017 -12.439 -9.844 1.00 95.38 103 LYS A CA 1
ATOM 776 C C . LYS A 1 103 ? -1.984 -11.687 -8.926 1.00 95.38 103 LYS A C 1
ATOM 778 O O . LYS A 1 103 ? -3.064 -11.307 -9.373 1.00 95.38 103 LYS A O 1
ATOM 783 N N . TYR A 1 104 ? -1.639 -11.504 -7.652 1.00 97.75 104 TYR A N 1
ATOM 784 C CA . TYR A 1 104 ? -2.518 -10.847 -6.693 1.00 97.75 104 TYR A CA 1
ATOM 785 C C . TYR A 1 104 ? -2.458 -9.326 -6.814 1.00 97.75 104 TYR A C 1
ATOM 787 O O . TYR A 1 104 ? -1.388 -8.728 -6.923 1.00 97.75 104 TYR A O 1
ATOM 795 N N . TYR A 1 105 ? -3.638 -8.710 -6.744 1.00 98.12 105 TYR A N 1
ATOM 796 C CA . TYR A 1 105 ? -3.823 -7.265 -6.728 1.00 98.12 105 TYR A CA 1
ATOM 797 C C . TYR A 1 105 ? -4.829 -6.880 -5.653 1.00 98.12 105 TYR A C 1
ATOM 799 O O . TYR A 1 105 ? -5.855 -7.545 -5.472 1.00 98.12 105 TYR A O 1
ATOM 807 N N . LEU A 1 106 ? -4.571 -5.764 -4.979 1.00 98.50 106 LEU A N 1
ATOM 808 C CA . LEU A 1 106 ? -5.579 -5.113 -4.156 1.00 98.50 106 LEU A CA 1
ATOM 809 C C . LEU A 1 106 ? -6.743 -4.630 -5.030 1.00 98.50 106 LEU A C 1
ATOM 811 O O . LEU A 1 106 ? -6.556 -4.081 -6.116 1.00 98.50 106 LEU A O 1
ATOM 815 N N . SER A 1 107 ? -7.969 -4.782 -4.532 1.00 98.50 107 SER A N 1
ATOM 816 C CA . SER A 1 107 ? -9.155 -4.288 -5.233 1.00 98.50 107 SER A CA 1
ATOM 817 C C . SER A 1 107 ? -9.223 -2.765 -5.148 1.00 98.50 107 SER A C 1
ATOM 819 O O . SER A 1 107 ? -9.455 -2.205 -4.072 1.00 98.50 107 SER A O 1
ATOM 821 N N . LYS A 1 108 ? -9.020 -2.094 -6.283 1.00 97.44 108 LYS A N 1
ATOM 822 C CA . LYS A 1 108 ? -9.100 -0.636 -6.394 1.00 97.44 108 LYS A CA 1
ATOM 823 C C . LYS A 1 108 ? -10.539 -0.160 -6.198 1.00 97.44 108 LYS A C 1
ATOM 825 O O . LYS A 1 108 ? -11.477 -0.772 -6.702 1.00 97.44 108 LYS A O 1
ATOM 830 N N . LEU A 1 109 ? -10.702 0.931 -5.461 1.00 96.56 109 LEU A N 1
ATOM 831 C CA . LEU A 1 109 ? -11.982 1.596 -5.244 1.00 96.56 109 LEU A CA 1
ATOM 832 C C . LEU A 1 109 ? -11.962 2.927 -6.003 1.00 96.56 109 LEU A C 1
ATOM 834 O O . LEU A 1 109 ? -11.053 3.730 -5.781 1.00 96.56 109 LEU A O 1
ATOM 838 N N . SER A 1 110 ? -12.951 3.144 -6.875 1.00 78.25 110 SER A N 1
ATOM 839 C CA . SER A 1 110 ? -13.189 4.421 -7.570 1.00 78.25 110 SER A CA 1
ATOM 840 C C . SER A 1 110 ? -13.454 5.558 -6.589 1.00 78.25 110 SER A C 1
ATOM 842 O O . SER A 1 110 ? -14.155 5.316 -5.574 1.00 78.25 110 SER A O 1
#

Nearest PDB structures (foldseek):
  3gce-assembly1_A  TM=7.066E-01  e=8.474E-02  Nocardioides aromaticivorans
  1fqt-assembly1_B  TM=5.548E-01  e=6.707E-02  Paraburkholderia xenovorans LB400
  2qpz-assembly1_A  TM=5.076E-01  e=1.709E-01  Pseudomonas putida
  1nbw-assembly1_A  TM=5.120E-01  e=8.096E+00  Klebsiella pneumoniae

Organism: Methanobacterium paludis (strain DSM 25820 / JCM 18151 / SWAN1) (NCBI:txid868131)

Mean predicted aligned error: 9.68 Å

Foldseek 3Di:
DDDDDDPPPPPPPPDPDPPPPPLLAKAPWDQDQFKTWIFFAFPQCPVHGHTAIFMFGQADPVVGDTSQWDKDPVVDRRIWTAGNPPRFIARNRWQHTPDPPDPDGTHTDD

Radius of gyration: 22.77 Å; Cα contacts (8 Å, |Δi|>4): 225; chains: 1; bounding box: 52×59×58 Å

Secondary structure (DSSP, 8-state):
------------------------S-EEEEE-SSEEEEEEE-SSSTT-SSEEEEEEESEETTTTEES-EEE-TT--SS-EEEETTT--EEETTT-BB-STT---B--B--

Solvent-accessible surface area (backbone atoms only — not comparable to full-atom values): 6593 Å² total; per-residue (Å²): 142,81,87,81,80,79,80,79,80,77,76,78,79,73,78,82,68,80,79,80,71,76,72,86,44,49,43,79,73,44,79,49,70,66,34,34,32,26,32,8,24,32,74,80,58,87,79,38,88,50,83,30,78,30,38,27,44,18,43,37,72,89,78,73,41,69,54,35,57,43,75,33,90,83,67,54,53,36,34,30,35,30,23,79,83,77,70,52,42,20,27,33,26,76,23,42,41,70,56,87,91,59,86,52,52,40,54,72,51,135

pLDDT: mean 86.71, std 17.33, range [43.66, 98.81]

Sequence (110 aa):
MRSKHVILFVACLITFLPVSAAANGACNVQVTKDYVKATAKCSDGTSGYYYHTAKFKNYCPHCHKYGTLTFNPKGTVEGEWTCKACDADYCAADGKEKMSGSKYYLSKLS